Protein AF-A0A0Q9M7P9-F1 (afdb_monomer)

Sequence (89 aa):
MNKKKSIIYFILASFLFGGAIFLFQSIFWTLFFLIFIGFILTIKISDERRSFGKQMFSACLGLFIFDWLAVLVILLIKIFISQLYYSLI

Secondary structure (DSSP, 8-state):
--HHHHHHHHHHHHHHHHHHHHHH--HHHHHHHHHHHHHHHHHHH--TTS-HHHHHHHHHHHHHHHHHHHHHHHHHHHHHHHHHHHHH-

Radius of gyration: 16.3 Å; Cα contacts (8 Å, |Δi|>4): 51; chains: 1; bounding box: 35×27×52 Å

Structure (mmCIF, N/CA/C/O backbone):
data_AF-A0A0Q9M7P9-F1
#
_entry.id   AF-A0A0Q9M7P9-F1
#
loop_
_atom_site.group_PDB
_atom_site.id
_atom_site.type_symbol
_atom_site.label_atom_id
_atom_site.label_alt_id
_atom_site.label_comp_id
_atom_site.label_asym_id
_atom_site.label_entity_id
_atom_site.label_seq_id
_atom_site.pdbx_PDB_ins_code
_atom_site.Cartn_x
_atom_site.Cartn_y
_atom_site.Cartn_z
_atom_site.occupancy
_atom_site.B_iso_or_equiv
_atom_site.auth_seq_id
_atom_site.auth_comp_id
_atom_site.auth_asym_id
_atom_site.auth_atom_id
_atom_site.pdbx_PDB_model_num
ATOM 1 N N . MET A 1 1 ? -18.262 -5.464 12.627 1.00 59.38 1 MET A N 1
ATOM 2 C CA . MET A 1 1 ? -18.157 -5.828 11.189 1.00 59.38 1 MET A CA 1
ATOM 3 C C . MET A 1 1 ? -17.379 -7.138 11.042 1.00 59.38 1 MET A C 1
ATOM 5 O O . MET A 1 1 ? -16.469 -7.372 11.824 1.00 59.38 1 MET A O 1
ATOM 9 N N . ASN A 1 2 ? -17.719 -8.008 10.082 1.00 74.31 2 ASN A N 1
ATOM 10 C CA . ASN A 1 2 ? -16.986 -9.267 9.881 1.00 74.31 2 ASN A CA 1
ATOM 11 C C . ASN A 1 2 ? -15.543 -8.978 9.430 1.00 74.31 2 ASN A C 1
ATOM 13 O O . ASN A 1 2 ? -15.359 -8.255 8.449 1.00 74.31 2 ASN A O 1
ATOM 17 N N . LYS A 1 3 ? -14.534 -9.559 10.100 1.00 71.69 3 LYS A N 1
ATOM 18 C CA . LYS A 1 3 ? -13.097 -9.321 9.822 1.00 71.69 3 LYS A CA 1
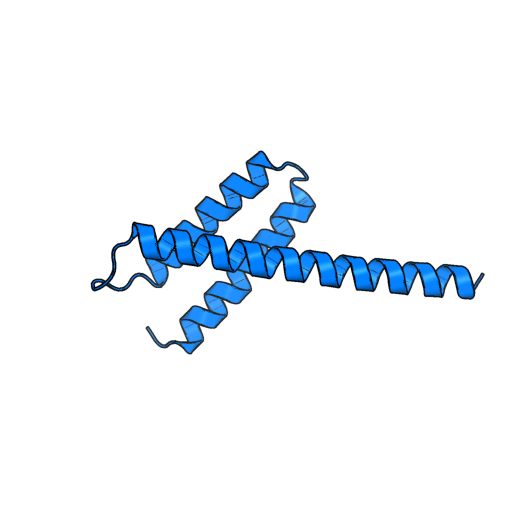ATOM 19 C C . LYS A 1 3 ? -12.750 -9.449 8.331 1.00 71.69 3 LYS A C 1
ATOM 21 O O . LYS A 1 3 ? -12.005 -8.634 7.801 1.00 71.69 3 LYS A O 1
ATOM 26 N N . LYS A 1 4 ? -13.384 -10.393 7.625 1.00 75.69 4 LYS A N 1
ATOM 27 C CA . LYS A 1 4 ? -13.243 -10.576 6.169 1.00 75.69 4 LYS A CA 1
ATOM 28 C C . LYS A 1 4 ? -13.601 -9.325 5.353 1.00 75.69 4 LYS A C 1
ATOM 30 O O . LYS A 1 4 ? -12.865 -8.970 4.444 1.00 75.69 4 LYS A O 1
ATOM 35 N N . LYS A 1 5 ? -14.689 -8.621 5.691 1.00 77.25 5 LYS A N 1
ATOM 36 C CA . LYS A 1 5 ? -15.096 -7.390 4.984 1.00 77.25 5 LYS A CA 1
ATOM 37 C C . LYS A 1 5 ? -14.085 -6.261 5.201 1.00 77.25 5 LYS A C 1
ATOM 39 O O . LYS A 1 5 ? -13.793 -5.528 4.267 1.00 77.25 5 LYS A O 1
ATOM 44 N N . SER A 1 6 ? -13.522 -6.162 6.406 1.00 72.75 6 SER A N 1
ATOM 45 C CA . SER A 1 6 ? -12.470 -5.188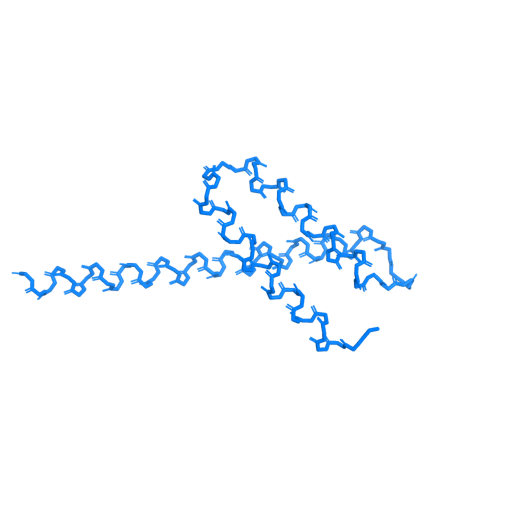 6.726 1.00 72.75 6 SER A CA 1
ATOM 46 C C . SER A 1 6 ? -11.225 -5.386 5.861 1.00 72.75 6 SER A C 1
ATOM 48 O O . SER A 1 6 ? -10.688 -4.416 5.341 1.00 72.75 6 SER A O 1
ATOM 50 N N . ILE A 1 7 ? -10.799 -6.640 5.681 1.00 77.25 7 ILE A N 1
ATOM 51 C CA . ILE A 1 7 ? -9.636 -6.988 4.853 1.00 77.25 7 ILE A CA 1
ATOM 52 C C . ILE A 1 7 ? -9.891 -6.629 3.385 1.00 77.25 7 ILE A C 1
ATOM 54 O O . ILE A 1 7 ? -9.028 -6.046 2.741 1.00 77.25 7 ILE A O 1
ATOM 58 N N . ILE A 1 8 ? -11.088 -6.909 2.864 1.00 81.00 8 ILE A N 1
ATOM 59 C CA . ILE A 1 8 ? -11.441 -6.574 1.475 1.00 81.00 8 ILE A CA 1
ATOM 60 C C . ILE A 1 8 ? -11.389 -5.059 1.240 1.00 81.00 8 ILE A C 1
ATOM 62 O O . ILE A 1 8 ? -10.824 -4.620 0.243 1.00 81.00 8 ILE A O 1
ATOM 66 N N . TYR A 1 9 ? -11.931 -4.253 2.161 1.00 79.94 9 TYR A N 1
ATOM 67 C CA . TYR A 1 9 ? -11.845 -2.793 2.042 1.00 79.94 9 TYR A CA 1
ATOM 68 C C . TYR A 1 9 ? -10.408 -2.293 2.102 1.00 79.94 9 TYR A C 1
ATOM 70 O O . TYR A 1 9 ? -10.065 -1.373 1.370 1.00 79.94 9 TYR A O 1
ATOM 78 N N . PHE A 1 10 ? -9.579 -2.916 2.936 1.00 78.62 10 PHE A N 1
ATOM 79 C CA . PHE A 1 10 ? -8.163 -2.598 3.042 1.00 78.62 10 PHE A CA 1
ATOM 80 C C . PHE A 1 10 ? -7.410 -2.874 1.731 1.00 78.62 10 PHE A C 1
ATOM 82 O O . PHE A 1 10 ? -6.704 -2.002 1.239 1.00 78.62 10 PHE A O 1
ATOM 89 N N . ILE A 1 11 ? -7.631 -4.040 1.114 1.00 80.00 11 ILE A N 1
ATOM 90 C CA . ILE A 1 11 ? -7.028 -4.395 -0.182 1.00 80.00 11 ILE A CA 1
ATOM 91 C C . ILE A 1 11 ? -7.480 -3.426 -1.284 1.00 80.00 11 ILE A C 1
ATOM 93 O O . ILE A 1 11 ? -6.655 -2.941 -2.055 1.00 80.00 11 ILE A O 1
ATOM 97 N N . LEU A 1 12 ? -8.780 -3.117 -1.348 1.00 82.50 12 LEU A N 1
ATOM 98 C CA . LEU A 1 12 ? -9.331 -2.185 -2.338 1.00 82.50 12 LEU A CA 1
ATOM 99 C C . LEU A 1 12 ? -8.732 -0.779 -2.185 1.00 82.50 12 LEU A C 1
ATOM 101 O O . LEU A 1 12 ? -8.403 -0.127 -3.171 1.00 82.50 12 LEU A O 1
ATOM 105 N N . ALA A 1 13 ? -8.585 -0.323 -0.943 1.00 79.44 13 ALA A N 1
ATOM 106 C CA . ALA A 1 13 ? -8.005 0.967 -0.609 1.00 79.44 13 ALA A CA 1
ATOM 107 C C . ALA A 1 13 ? -6.530 1.074 -1.010 1.00 79.44 13 ALA A C 1
ATOM 109 O O . ALA A 1 13 ? -6.163 2.075 -1.620 1.00 79.44 13 ALA A O 1
ATOM 110 N N . SER A 1 14 ? -5.718 0.045 -0.742 1.00 75.00 14 SER A N 1
ATOM 111 C CA . SER A 1 14 ? -4.335 -0.005 -1.236 1.00 75.00 14 SER A CA 1
ATOM 112 C C . SER A 1 14 ? -4.290 0.014 -2.760 1.00 75.00 14 SER A C 1
ATOM 114 O O . SER A 1 14 ? -3.573 0.811 -3.341 1.00 75.00 14 SER A O 1
ATOM 116 N N . PHE A 1 15 ? -5.124 -0.773 -3.446 1.00 78.25 15 PHE A N 1
ATOM 117 C CA . PHE A 1 15 ? -5.140 -0.760 -4.913 1.00 78.25 15 PHE A CA 1
ATOM 118 C C . PHE A 1 15 ? -5.453 0.631 -5.497 1.00 78.25 15 PHE A C 1
ATOM 120 O O . PHE A 1 15 ? -4.785 1.088 -6.426 1.00 78.25 15 PHE A O 1
ATOM 127 N N . LEU A 1 16 ? -6.445 1.328 -4.932 1.00 79.12 16 LEU A N 1
ATOM 128 C CA . LEU A 1 16 ? -6.787 2.698 -5.327 1.00 79.12 16 LEU A CA 1
ATOM 129 C C . LEU A 1 16 ? -5.655 3.685 -5.020 1.00 79.12 16 LEU A C 1
ATOM 131 O O . LEU A 1 16 ? -5.404 4.592 -5.814 1.00 79.12 16 LEU A O 1
ATOM 135 N N . PHE A 1 17 ? -4.966 3.505 -3.892 1.00 76.06 17 PHE A N 1
ATOM 136 C CA . PHE A 1 17 ? -3.835 4.338 -3.512 1.00 76.06 17 PHE A CA 1
ATOM 137 C C . PHE A 1 17 ? -2.640 4.153 -4.452 1.00 76.06 17 PHE A C 1
ATOM 139 O O . PHE A 1 17 ? -2.144 5.139 -4.995 1.00 76.06 17 PHE A O 1
ATOM 146 N N . GLY A 1 18 ? -2.234 2.914 -4.735 1.00 69.56 18 GLY A N 1
ATOM 147 C CA . GLY A 1 18 ? -1.181 2.605 -5.703 1.00 69.56 18 GLY A CA 1
ATOM 148 C C . GLY A 1 18 ? -1.479 3.150 -7.103 1.00 69.56 18 GLY A C 1
ATOM 149 O O . GLY A 1 18 ? -0.593 3.705 -7.756 1.00 69.56 18 GLY A O 1
ATOM 150 N N . GLY A 1 19 ? -2.741 3.092 -7.543 1.00 70.38 19 GLY A N 1
ATOM 151 C CA . GLY A 1 19 ? -3.182 3.744 -8.781 1.00 70.38 19 GLY A CA 1
ATOM 152 C C . GLY A 1 19 ? -3.025 5.270 -8.746 1.00 70.38 19 GLY A C 1
ATOM 153 O O . GLY A 1 19 ? -2.565 5.871 -9.717 1.00 70.38 19 GLY A O 1
ATOM 154 N N . ALA A 1 20 ? -3.339 5.905 -7.615 1.00 71.31 20 ALA A N 1
ATOM 155 C CA . ALA A 1 20 ? -3.148 7.342 -7.432 1.00 71.31 20 ALA A CA 1
ATOM 156 C C . ALA A 1 20 ? -1.658 7.738 -7.433 1.00 71.31 20 ALA A C 1
ATOM 158 O O . ALA A 1 20 ? -1.307 8.738 -8.058 1.00 71.31 20 ALA A O 1
ATOM 159 N N . ILE A 1 21 ? -0.771 6.939 -6.822 1.00 72.62 21 ILE A N 1
ATOM 160 C CA . ILE A 1 21 ? 0.689 7.159 -6.879 1.00 72.62 21 ILE A CA 1
ATOM 161 C C . ILE A 1 21 ? 1.162 7.236 -8.332 1.00 72.62 21 ILE A C 1
ATOM 163 O O . ILE A 1 21 ? 1.927 8.133 -8.692 1.00 72.62 21 ILE A O 1
ATOM 167 N N . PHE A 1 22 ? 0.696 6.304 -9.165 1.00 69.25 22 PHE A N 1
ATOM 168 C CA . PHE A 1 22 ? 1.077 6.239 -10.571 1.00 69.25 22 PHE A CA 1
ATOM 169 C C . PHE A 1 22 ? 0.600 7.464 -11.366 1.00 69.25 22 PHE A C 1
ATOM 171 O O . PHE A 1 22 ? 1.348 7.984 -12.193 1.00 69.25 22 PHE A O 1
ATOM 178 N N . LEU A 1 23 ? -0.621 7.941 -11.102 1.00 70.38 23 LEU A N 1
ATOM 179 C CA . LEU A 1 23 ? -1.234 9.051 -11.839 1.00 70.38 23 LEU A CA 1
ATOM 180 C C . LEU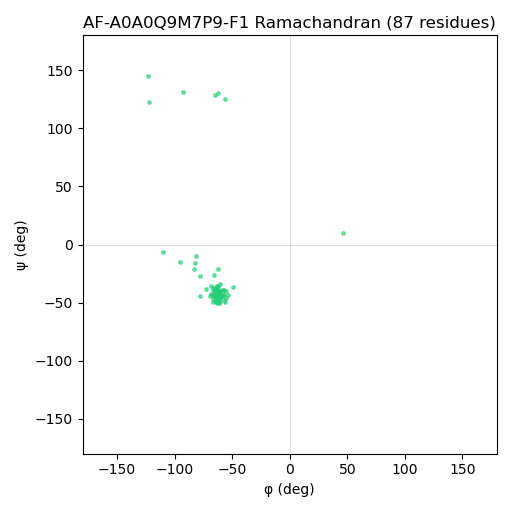 A 1 23 ? -0.710 10.428 -11.426 1.00 70.38 23 LEU A C 1
ATOM 182 O O . LEU A 1 23 ? -0.458 11.266 -12.287 1.00 70.38 23 LEU A O 1
ATOM 186 N N . PHE A 1 24 ? -0.572 10.690 -10.125 1.00 71.19 24 PHE A N 1
ATOM 187 C CA . PHE A 1 24 ? -0.283 12.043 -9.646 1.00 71.19 24 PHE A CA 1
ATOM 188 C C . PHE A 1 24 ? 1.206 12.406 -9.700 1.00 71.19 24 PHE A C 1
ATOM 190 O O . PHE A 1 24 ? 1.512 13.596 -9.673 1.00 71.19 24 PHE A O 1
ATOM 197 N N . GLN A 1 25 ? 2.122 11.423 -9.742 1.00 70.62 25 GLN A N 1
ATOM 198 C CA . GLN A 1 25 ? 3.596 11.582 -9.727 1.00 70.62 25 GLN A CA 1
ATOM 199 C C . GLN A 1 25 ? 4.158 12.560 -8.668 1.00 70.62 25 GLN A C 1
ATOM 201 O O . GLN A 1 25 ? 5.343 12.888 -8.670 1.00 70.62 25 GLN A O 1
ATOM 206 N N . SER A 1 26 ? 3.331 13.020 -7.730 1.00 78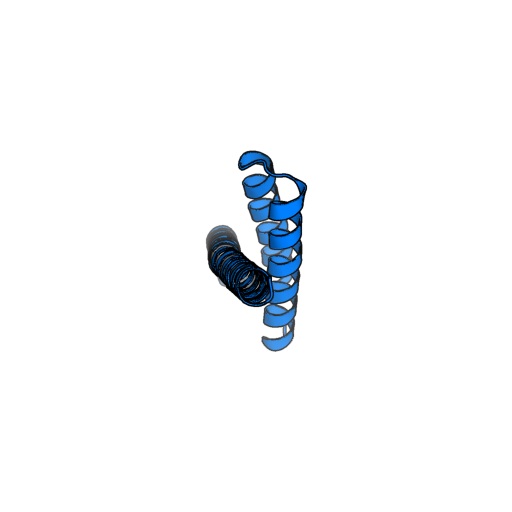.69 26 SER A N 1
ATOM 207 C CA . SER A 1 26 ? 3.638 14.079 -6.781 1.00 78.69 26 SER A CA 1
ATOM 208 C C . SER A 1 26 ? 3.465 13.556 -5.369 1.00 78.69 26 SER A C 1
ATOM 210 O O . SER A 1 26 ? 2.388 13.113 -4.970 1.00 78.69 26 SER A O 1
ATOM 212 N N . ILE A 1 27 ? 4.542 13.650 -4.591 1.00 74.31 27 ILE A N 1
ATOM 213 C CA . ILE A 1 27 ? 4.615 13.119 -3.228 1.00 74.31 27 ILE A CA 1
ATOM 214 C C . ILE A 1 27 ? 3.578 13.759 -2.296 1.00 74.31 27 ILE A C 1
ATOM 216 O O . ILE A 1 27 ? 3.030 13.076 -1.434 1.00 74.31 27 ILE A O 1
ATOM 220 N N . PHE A 1 28 ? 3.255 15.040 -2.498 1.00 76.00 28 PHE A N 1
ATOM 221 C CA . PHE A 1 28 ? 2.255 15.742 -1.691 1.00 76.00 28 PHE A CA 1
ATOM 222 C C . PHE A 1 28 ? 0.838 15.229 -1.954 1.00 76.00 28 PHE A C 1
ATOM 224 O O . PHE A 1 28 ? 0.097 14.965 -1.007 1.00 76.00 28 PHE A O 1
ATOM 231 N N . TRP A 1 29 ? 0.478 15.024 -3.224 1.00 75.31 29 TRP A N 1
ATOM 232 C CA . TRP A 1 29 ? -0.821 14.461 -3.603 1.00 75.31 29 TRP A CA 1
ATOM 233 C C . TRP A 1 29 ? -0.974 13.023 -3.120 1.00 75.31 29 TRP A C 1
ATOM 235 O O . TRP A 1 29 ? -2.022 12.659 -2.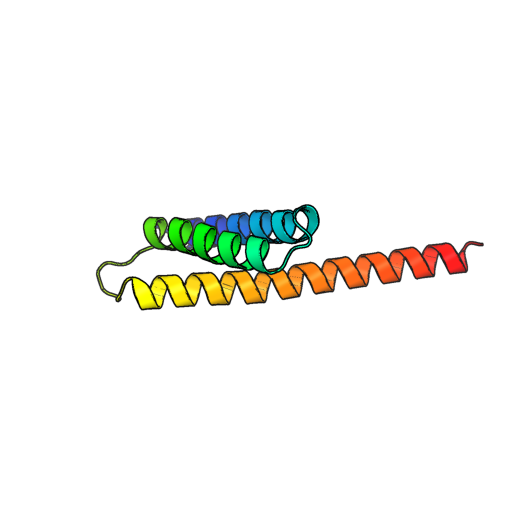589 1.00 75.31 29 TRP A O 1
ATOM 245 N N . THR A 1 30 ? 0.099 12.241 -3.210 1.00 78.00 30 THR A N 1
ATOM 246 C CA . THR A 1 30 ? 0.175 10.893 -2.651 1.00 78.00 30 THR A CA 1
ATOM 247 C C . THR A 1 30 ? -0.029 10.900 -1.134 1.00 78.00 30 THR A C 1
ATOM 249 O O . THR A 1 30 ? -0.871 10.174 -0.625 1.00 78.00 30 THR A O 1
ATOM 252 N N . LEU A 1 31 ? 0.660 11.750 -0.370 1.00 79.25 31 LEU A N 1
ATOM 253 C CA . LEU A 1 31 ? 0.451 11.817 1.084 1.00 79.25 31 LEU A CA 1
ATOM 254 C C . LEU A 1 31 ? -0.981 12.229 1.450 1.00 79.25 31 LEU A C 1
ATOM 256 O O . LEU A 1 31 ? -1.578 11.650 2.358 1.00 79.25 31 LEU A O 1
ATOM 260 N N . PHE A 1 32 ? -1.556 13.185 0.719 1.00 81.88 32 PHE A N 1
ATOM 261 C CA . PHE A 1 32 ? -2.939 13.603 0.924 1.00 81.88 32 PHE A CA 1
ATOM 262 C C . PHE A 1 32 ? -3.927 12.458 0.659 1.00 81.88 32 PHE A C 1
ATOM 264 O O . PHE A 1 32 ? -4.800 12.192 1.486 1.00 81.88 32 PHE A O 1
ATOM 271 N N . PHE A 1 33 ? -3.751 11.724 -0.444 1.00 83.44 33 PHE A N 1
ATOM 272 C CA . PHE A 1 33 ? -4.572 10.556 -0.768 1.00 83.44 33 PHE A CA 1
ATOM 273 C C . PHE A 1 33 ? -4.441 9.439 0.272 1.00 83.44 33 PHE A C 1
ATOM 275 O O . PHE A 1 33 ? -5.435 8.783 0.581 1.00 83.44 33 PHE A O 1
ATOM 282 N N . LEU A 1 34 ? -3.252 9.247 0.853 1.00 83.75 34 LEU A N 1
ATOM 283 C CA . LEU A 1 34 ? -3.011 8.227 1.876 1.00 83.75 34 LEU A CA 1
ATOM 284 C C . LEU A 1 34 ? -3.839 8.531 3.120 1.00 83.75 34 LEU A C 1
ATOM 286 O O . LEU A 1 34 ? -4.533 7.664 3.648 1.00 83.75 34 LEU A O 1
ATOM 290 N N . ILE A 1 35 ? -3.775 9.788 3.563 1.00 83.69 35 ILE A N 1
ATOM 291 C CA . ILE A 1 35 ? -4.516 10.281 4.722 1.00 83.69 35 ILE A CA 1
ATOM 292 C C . ILE A 1 35 ? -6.019 10.194 4.449 1.00 83.69 35 ILE A C 1
ATOM 294 O O . ILE A 1 35 ? -6.766 9.733 5.310 1.00 83.69 35 ILE A O 1
ATOM 298 N N . PHE A 1 36 ? -6.461 10.576 3.250 1.00 84.00 36 PHE A N 1
ATOM 299 C CA . PHE A 1 36 ? -7.866 10.536 2.853 1.00 84.00 36 PHE A CA 1
ATOM 300 C C . PHE A 1 36 ? -8.432 9.109 2.831 1.00 84.00 36 PHE A C 1
ATOM 302 O O . PHE A 1 36 ? -9.462 8.832 3.449 1.00 84.00 36 PHE A O 1
ATOM 309 N N . ILE A 1 37 ? -7.740 8.173 2.176 1.00 83.69 37 ILE A N 1
ATOM 310 C CA . ILE A 1 37 ? -8.157 6.768 2.118 1.00 83.69 37 ILE A CA 1
ATOM 311 C C . ILE A 1 37 ? -8.081 6.131 3.509 1.00 83.69 37 ILE A C 1
ATOM 313 O O . ILE A 1 37 ? -9.028 5.459 3.922 1.00 83.69 37 ILE A O 1
ATOM 317 N N . GLY A 1 38 ? -7.007 6.380 4.262 1.00 81.25 38 GLY A N 1
ATOM 318 C CA . GLY A 1 38 ? -6.862 5.913 5.639 1.00 81.25 38 GLY A CA 1
ATOM 319 C C . GLY A 1 38 ? -7.988 6.412 6.546 1.00 81.25 38 GLY A C 1
ATOM 320 O O . GLY A 1 38 ? -8.522 5.643 7.347 1.00 81.25 38 GLY A O 1
ATOM 321 N N . PHE A 1 39 ? -8.427 7.659 6.372 1.00 82.31 39 PHE A N 1
ATOM 322 C CA . PHE A 1 39 ? -9.566 8.232 7.086 1.00 82.31 39 PHE A CA 1
ATOM 323 C C . PHE A 1 39 ? -10.885 7.520 6.750 1.00 82.31 39 PHE A C 1
ATOM 325 O O . PHE A 1 39 ? -11.579 7.072 7.665 1.00 82.31 39 PHE A O 1
ATOM 332 N N . ILE A 1 40 ? -11.202 7.326 5.462 1.00 83.44 40 ILE A N 1
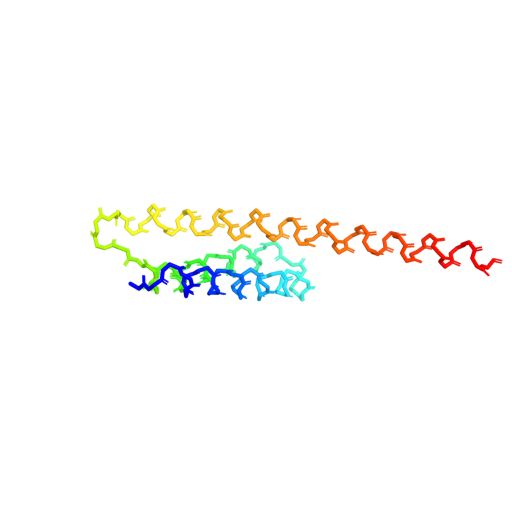ATOM 333 C CA . ILE A 1 40 ? -12.405 6.586 5.025 1.00 83.44 40 ILE A CA 1
ATOM 334 C C . ILE A 1 40 ? -12.405 5.164 5.593 1.00 83.44 40 ILE A C 1
ATOM 336 O O . ILE A 1 40 ? -13.428 4.674 6.081 1.00 83.44 40 ILE A O 1
ATOM 340 N N . LEU A 1 41 ? -11.251 4.499 5.549 1.00 83.25 41 LEU A N 1
ATOM 341 C CA . LEU A 1 41 ? -11.105 3.140 6.051 1.00 83.25 41 LEU A CA 1
ATOM 342 C C . LEU A 1 41 ? -11.339 3.075 7.558 1.00 83.25 41 LEU A C 1
ATOM 344 O O . LEU A 1 41 ? -12.036 2.186 8.046 1.00 83.25 41 LEU A O 1
ATOM 348 N N . THR A 1 42 ? -10.793 4.050 8.279 1.00 83.25 42 THR A N 1
ATOM 349 C CA . THR A 1 42 ? -10.920 4.142 9.732 1.00 83.25 42 THR A CA 1
ATOM 350 C C . THR A 1 42 ? -12.354 4.404 10.137 1.00 83.25 42 THR A C 1
ATOM 352 O O . THR A 1 42 ? -12.835 3.692 11.000 1.00 83.25 42 THR A O 1
ATOM 355 N N . ILE A 1 43 ? -13.080 5.313 9.479 1.00 82.25 43 ILE A N 1
ATOM 356 C CA . ILE A 1 43 ? -14.519 5.515 9.740 1.00 82.25 43 ILE A CA 1
ATOM 357 C C . ILE A 1 43 ? -15.294 4.205 9.584 1.00 82.25 43 ILE A C 1
ATOM 359 O O . ILE A 1 43 ? -16.196 3.900 10.358 1.00 82.25 43 ILE A O 1
ATOM 363 N N . LYS A 1 44 ? -14.945 3.408 8.575 1.00 79.50 44 LYS A N 1
ATOM 364 C CA . LYS A 1 44 ? -15.678 2.182 8.255 1.00 79.50 44 LYS A CA 1
ATOM 365 C C . LYS A 1 44 ? -15.352 1.010 9.181 1.00 79.50 44 LYS A C 1
ATOM 367 O O . LYS A 1 44 ? -16.162 0.093 9.315 1.00 79.50 44 LYS A O 1
ATOM 372 N N . ILE A 1 45 ? -14.153 0.998 9.760 1.00 77.38 45 ILE A N 1
ATOM 373 C CA . ILE A 1 45 ? -13.621 -0.108 10.572 1.00 77.38 45 ILE A CA 1
ATOM 374 C C . ILE A 1 45 ? -13.521 0.275 12.054 1.00 77.38 45 ILE A C 1
ATOM 376 O O . ILE A 1 45 ? -13.243 -0.598 12.875 1.00 77.38 45 ILE A O 1
ATOM 380 N N . SER A 1 46 ? -13.780 1.539 12.408 1.00 78.50 46 SER A N 1
ATOM 381 C CA . SER A 1 46 ? -13.508 2.064 13.741 1.00 78.50 46 SER A CA 1
ATOM 382 C C . SER A 1 46 ? -14.212 1.254 14.817 1.00 78.50 46 SER A C 1
ATOM 384 O O . SER A 1 46 ? -15.431 1.089 14.792 1.00 78.50 46 SER A O 1
ATOM 386 N N . ASP A 1 47 ? -13.427 0.783 15.775 1.00 77.88 47 ASP A N 1
ATOM 387 C CA . ASP A 1 47 ? -13.909 0.150 16.997 1.00 77.88 47 ASP A CA 1
ATOM 388 C C . ASP A 1 47 ? -14.038 1.208 18.101 1.00 77.88 47 ASP A C 1
ATOM 390 O O . ASP A 1 47 ? -13.094 1.963 18.342 1.00 77.88 47 ASP A O 1
ATOM 394 N N . GLU A 1 48 ? -15.173 1.252 18.797 1.00 78.00 48 GLU A N 1
ATOM 395 C CA . GLU A 1 48 ? -15.432 2.199 19.891 1.00 78.00 48 GLU A CA 1
ATOM 396 C C . GLU A 1 48 ? -14.464 2.018 21.074 1.00 78.00 48 GLU A C 1
ATOM 398 O O . GLU A 1 48 ? -14.234 2.944 21.849 1.00 78.00 48 GLU A O 1
ATOM 403 N N . ARG A 1 49 ? -13.834 0.841 21.204 1.00 78.31 49 ARG A N 1
ATOM 404 C CA . ARG A 1 49 ? -12.903 0.535 22.307 1.00 78.31 49 ARG A CA 1
ATOM 405 C C . ARG A 1 49 ? -11.486 1.077 22.117 1.00 78.31 49 ARG A C 1
ATOM 407 O O . ARG A 1 49 ? -10.672 0.978 23.035 1.00 78.31 49 ARG A O 1
ATOM 414 N N . ARG A 1 50 ? -11.135 1.588 20.935 1.00 77.69 50 ARG A N 1
ATOM 415 C CA . ARG A 1 50 ? -9.776 2.063 20.615 1.00 77.69 50 ARG A CA 1
ATOM 416 C C . ARG A 1 50 ? -9.813 3.516 20.167 1.00 77.69 50 ARG A C 1
ATOM 418 O O . ARG A 1 50 ? -10.716 3.925 19.450 1.00 77.69 50 ARG A O 1
ATOM 425 N N . SER A 1 51 ? -8.786 4.296 20.508 1.00 84.50 51 SER A N 1
ATOM 426 C CA . SER A 1 51 ? -8.739 5.694 20.072 1.00 84.50 51 SER A CA 1
ATOM 427 C C . SER A 1 51 ? -8.686 5.797 18.544 1.00 84.50 51 SER A C 1
ATOM 429 O O . SER A 1 51 ? -7.868 5.146 17.889 1.00 84.50 51 SER A O 1
ATOM 431 N N . PHE A 1 52 ? -9.564 6.630 17.979 1.00 82.69 52 PHE A N 1
ATOM 432 C CA . PHE A 1 52 ? -9.717 6.808 16.533 1.00 82.69 52 PHE A CA 1
ATOM 433 C C . PHE A 1 52 ? -8.385 7.152 15.851 1.00 82.69 52 PHE A C 1
ATOM 435 O O . PHE A 1 52 ? -8.017 6.534 14.857 1.00 82.69 52 PHE A O 1
ATOM 442 N N . GLY A 1 53 ? -7.599 8.053 16.450 1.00 81.69 53 GLY A N 1
ATOM 443 C CA . GLY A 1 53 ? -6.292 8.445 15.916 1.00 81.69 53 GLY A CA 1
ATOM 444 C C . GLY A 1 53 ? -5.297 7.285 15.796 1.00 81.69 53 GLY A C 1
ATOM 445 O O . GLY A 1 53 ? -4.597 7.185 14.793 1.00 81.69 53 GLY A O 1
ATOM 446 N N . LYS A 1 54 ? -5.268 6.353 16.762 1.00 84.25 54 LYS A N 1
ATOM 447 C CA . LYS A 1 54 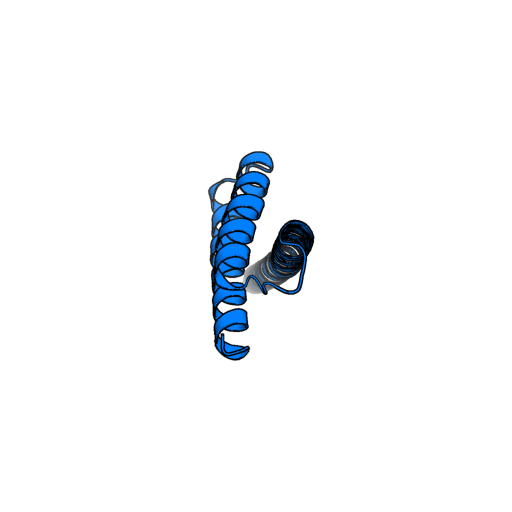? -4.396 5.166 16.677 1.00 84.25 54 LYS A CA 1
ATOM 448 C C . LYS A 1 54 ? -4.855 4.210 15.576 1.00 84.25 54 LYS A C 1
ATOM 450 O O . LYS A 1 54 ? -4.020 3.602 14.913 1.00 84.25 54 LYS A O 1
ATOM 455 N N . GLN A 1 55 ? -6.166 4.089 15.370 1.00 84.56 55 GLN A N 1
ATOM 456 C CA . GLN A 1 55 ? -6.728 3.262 14.300 1.00 84.56 55 GLN A CA 1
ATOM 457 C C . GLN A 1 55 ? -6.418 3.855 12.922 1.00 84.56 55 GLN A C 1
ATOM 459 O O . GLN A 1 55 ? -5.962 3.130 12.043 1.00 84.56 55 GLN A O 1
ATOM 464 N N . MET A 1 56 ? -6.553 5.174 12.778 1.00 84.88 56 MET A N 1
ATOM 465 C CA . MET A 1 56 ? -6.205 5.895 11.555 1.00 84.88 56 MET A CA 1
ATOM 466 C C . MET A 1 56 ? -4.727 5.795 11.223 1.00 84.88 56 MET A C 1
ATOM 468 O O . MET A 1 56 ? -4.372 5.450 10.100 1.00 84.88 56 MET A O 1
ATOM 472 N N . PHE A 1 57 ? -3.862 6.011 12.210 1.00 84.81 57 PHE A N 1
ATOM 473 C CA . PHE A 1 57 ? -2.427 5.870 12.010 1.00 84.81 57 PHE A CA 1
ATOM 474 C C . PHE A 1 57 ? -2.050 4.440 11.602 1.00 84.81 57 PHE A C 1
ATOM 476 O O . PHE A 1 57 ? -1.280 4.253 10.665 1.00 84.81 57 PHE A O 1
ATOM 483 N N . SER A 1 58 ? -2.650 3.428 12.240 1.00 84.38 58 SER A N 1
ATOM 484 C CA . SER A 1 58 ? -2.443 2.023 11.872 1.00 84.38 58 SER A CA 1
ATOM 485 C C . SER A 1 58 ? -2.938 1.704 10.458 1.00 84.38 58 SER A C 1
ATOM 487 O O . SER A 1 58 ? -2.283 0.934 9.758 1.00 84.38 58 SER A O 1
ATOM 489 N N . ALA A 1 59 ? -4.075 2.266 10.036 1.00 83.50 59 ALA A N 1
ATOM 490 C CA . ALA A 1 59 ? -4.605 2.080 8.690 1.00 83.50 59 ALA A CA 1
ATOM 491 C C . ALA A 1 59 ? -3.687 2.727 7.644 1.00 83.50 59 ALA A C 1
ATOM 493 O O . ALA A 1 59 ? -3.311 2.061 6.684 1.00 83.50 59 ALA A O 1
ATOM 494 N N . CYS A 1 60 ? -3.256 3.972 7.867 1.00 85.81 60 CYS A N 1
ATOM 495 C CA . CYS A 1 60 ? -2.314 4.667 6.987 1.00 85.81 60 CYS A CA 1
ATOM 496 C C . CYS A 1 60 ? -0.972 3.932 6.877 1.00 85.81 60 CYS A C 1
ATOM 498 O O . CYS A 1 60 ? -0.471 3.762 5.770 1.00 85.81 60 CYS A O 1
ATOM 500 N N . LEU A 1 61 ? -0.405 3.466 7.997 1.00 84.94 61 LEU A N 1
ATOM 501 C CA . LEU A 1 61 ? 0.841 2.687 7.999 1.00 84.94 61 LEU A CA 1
ATOM 502 C C . LEU A 1 61 ? 0.702 1.399 7.196 1.00 84.94 61 LEU A C 1
ATOM 504 O O . LEU A 1 61 ? 1.578 1.059 6.405 1.00 84.94 61 LEU A O 1
ATOM 508 N N . GLY A 1 62 ? -0.403 0.687 7.406 1.00 83.50 62 GLY A N 1
ATOM 509 C CA . GLY A 1 62 ? -0.671 -0.535 6.676 1.00 83.50 62 GLY A CA 1
ATOM 510 C C . GLY A 1 62 ? -0.777 -0.272 5.172 1.00 83.50 62 GLY A C 1
ATOM 511 O O . GLY A 1 62 ? -0.113 -0.958 4.403 1.00 83.50 62 GLY A O 1
ATOM 512 N N . LEU A 1 63 ? -1.583 0.716 4.764 1.00 82.75 63 LEU A N 1
ATOM 513 C CA . LEU A 1 63 ? -1.743 1.084 3.354 1.00 82.75 63 LEU A CA 1
ATOM 514 C C . LEU A 1 63 ? -0.385 1.443 2.743 1.00 82.75 63 LEU A C 1
ATOM 516 O O . LEU A 1 63 ? -0.000 0.866 1.736 1.00 82.75 63 LEU A O 1
ATOM 520 N N . PHE A 1 64 ? 0.399 2.282 3.424 1.00 81.56 64 PHE A N 1
ATOM 521 C CA . PHE A 1 64 ? 1.731 2.677 2.974 1.00 81.56 64 PHE A CA 1
ATOM 522 C C . PHE A 1 64 ? 2.654 1.474 2.726 1.00 81.56 64 PHE A C 1
ATOM 524 O O . PHE A 1 64 ? 3.253 1.374 1.660 1.00 81.56 64 PHE A O 1
ATOM 531 N N . ILE A 1 65 ? 2.751 0.529 3.668 1.00 83.38 65 ILE A N 1
ATOM 532 C CA . ILE A 1 65 ? 3.609 -0.660 3.510 1.00 83.38 65 ILE A CA 1
ATOM 533 C C . ILE A 1 65 ? 3.125 -1.548 2.356 1.00 83.38 65 ILE A C 1
ATOM 535 O O . ILE A 1 65 ? 3.937 -2.003 1.548 1.00 83.38 65 ILE A O 1
ATOM 539 N N . PHE A 1 66 ? 1.816 -1.798 2.271 1.00 80.31 66 PHE A N 1
ATOM 540 C CA . PHE A 1 66 ? 1.240 -2.614 1.200 1.00 80.31 66 PHE A CA 1
ATOM 541 C C . PHE A 1 66 ? 1.445 -1.985 -0.178 1.00 80.31 66 PHE A C 1
ATOM 543 O O . PHE A 1 66 ? 1.711 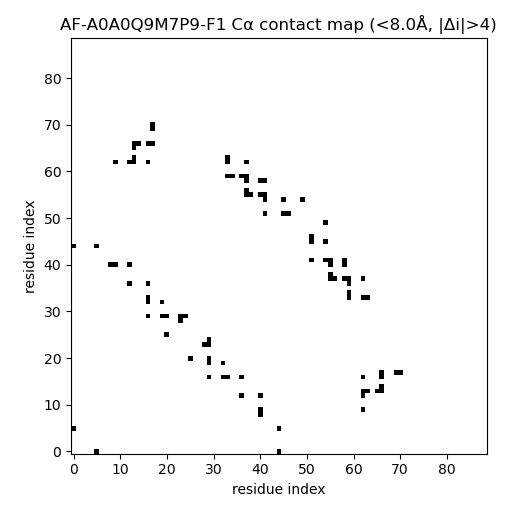-2.702 -1.142 1.00 80.31 66 PHE A O 1
ATOM 550 N N . ASP A 1 67 ? 1.391 -0.662 -0.271 1.00 75.38 67 ASP A N 1
ATOM 551 C CA . ASP A 1 67 ? 1.623 0.043 -1.524 1.00 75.38 67 ASP A CA 1
ATOM 552 C C . ASP A 1 67 ? 3.083 0.038 -1.956 1.00 75.38 67 ASP A C 1
ATOM 554 O O . ASP A 1 67 ? 3.371 -0.186 -3.130 1.00 75.38 67 ASP A O 1
ATOM 558 N N . TRP A 1 68 ? 4.028 0.170 -1.026 1.00 77.44 68 TRP A N 1
ATOM 559 C CA . TRP A 1 68 ? 5.445 -0.017 -1.352 1.00 77.44 68 TRP A CA 1
ATOM 560 C C . TRP A 1 68 ? 5.751 -1.443 -1.823 1.00 77.44 68 TRP A C 1
ATOM 562 O O . TRP A 1 68 ? 6.531 -1.624 -2.761 1.00 77.44 68 TRP A O 1
ATOM 572 N N . LEU A 1 69 ? 5.097 -2.454 -1.239 1.00 80.94 69 LEU A N 1
ATOM 573 C CA . LEU A 1 69 ? 5.161 -3.830 -1.741 1.00 80.94 69 LEU A CA 1
ATOM 574 C C . LEU A 1 69 ? 4.591 -3.944 -3.160 1.00 80.94 69 LEU A C 1
ATOM 576 O O . LEU A 1 69 ? 5.217 -4.569 -4.015 1.00 80.94 69 LEU A O 1
ATOM 580 N N . ALA A 1 70 ? 3.443 -3.321 -3.436 1.00 78.12 70 ALA A N 1
ATOM 581 C CA . ALA A 1 70 ? 2.838 -3.323 -4.767 1.00 78.12 70 ALA A CA 1
ATOM 582 C C . ALA A 1 70 ? 3.751 -2.659 -5.813 1.00 78.12 70 ALA A C 1
ATOM 584 O O . ALA A 1 70 ? 3.969 -3.222 -6.886 1.00 78.12 70 ALA A O 1
ATOM 585 N N . VAL A 1 71 ? 4.351 -1.510 -5.485 1.00 77.75 71 VAL A N 1
ATOM 586 C CA . VAL A 1 71 ? 5.329 -0.823 -6.345 1.00 77.75 71 VAL A CA 1
ATOM 587 C C . VAL A 1 71 ? 6.540 -1.715 -6.625 1.00 77.75 71 VAL A C 1
ATOM 589 O O . VAL A 1 71 ? 6.970 -1.815 -7.774 1.00 77.75 71 VAL A O 1
ATOM 592 N N . LEU A 1 72 ? 7.065 -2.406 -5.609 1.00 82.44 72 LEU A N 1
ATOM 593 C CA . LEU A 1 72 ? 8.200 -3.317 -5.764 1.00 82.44 72 LEU A CA 1
ATOM 594 C C . LEU A 1 72 ? 7.867 -4.480 -6.712 1.00 82.44 72 LEU A C 1
ATOM 596 O O . LEU A 1 72 ? 8.659 -4.788 -7.602 1.00 82.44 72 LEU A O 1
ATOM 600 N N . VAL A 1 73 ? 6.678 -5.077 -6.584 1.00 83.06 73 VAL A N 1
ATOM 601 C CA . VAL A 1 73 ? 6.203 -6.135 -7.495 1.00 83.06 73 VAL A CA 1
ATOM 602 C C . VAL A 1 73 ? 6.078 -5.617 -8.930 1.00 83.06 73 VAL A C 1
ATOM 604 O O . VAL A 1 73 ? 6.556 -6.269 -9.858 1.00 83.06 73 VAL A O 1
ATOM 607 N N . ILE A 1 74 ? 5.493 -4.432 -9.128 1.00 81.44 74 ILE A N 1
ATOM 608 C CA . ILE A 1 74 ? 5.356 -3.814 -10.458 1.00 81.44 74 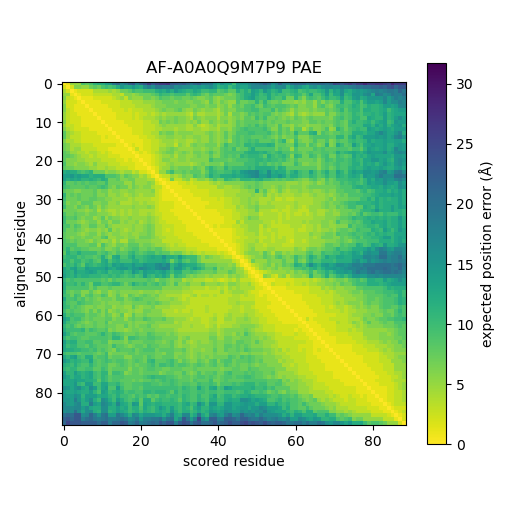ILE A CA 1
ATOM 609 C C . ILE A 1 74 ? 6.733 -3.549 -11.083 1.00 81.44 74 ILE A C 1
ATOM 611 O O . ILE A 1 74 ? 6.934 -3.822 -12.268 1.00 81.44 74 ILE A O 1
ATOM 615 N N . LEU A 1 75 ? 7.699 -3.056 -10.301 1.00 81.81 75 LEU A N 1
ATOM 616 C CA . LEU A 1 75 ? 9.069 -2.830 -10.766 1.00 81.81 75 LEU A CA 1
ATOM 617 C C . LEU A 1 75 ? 9.760 -4.135 -11.167 1.00 81.81 75 LEU A C 1
ATOM 619 O O . LEU A 1 75 ? 10.374 -4.177 -12.231 1.00 81.81 75 LEU A O 1
ATOM 623 N N . LEU A 1 76 ? 9.626 -5.201 -10.372 1.00 88.06 76 LEU A N 1
ATOM 624 C CA . LEU A 1 76 ? 10.185 -6.514 -10.709 1.00 88.06 76 LEU A CA 1
ATOM 625 C C . LEU A 1 76 ? 9.606 -7.056 -12.018 1.00 88.06 76 LEU A C 1
ATOM 627 O O . LEU A 1 76 ? 10.364 -7.499 -12.879 1.00 88.06 76 LEU A O 1
ATOM 631 N N . ILE A 1 77 ? 8.287 -6.962 -12.204 1.00 87.06 77 ILE A N 1
ATOM 632 C CA . ILE A 1 77 ? 7.625 -7.368 -13.452 1.00 87.06 77 ILE A CA 1
ATOM 633 C C . ILE A 1 77 ? 8.156 -6.543 -14.628 1.00 87.06 77 ILE A C 1
ATOM 635 O O . ILE A 1 77 ? 8.498 -7.098 -15.670 1.00 87.06 77 ILE A O 1
ATOM 639 N N . LYS A 1 78 ? 8.279 -5.222 -14.464 1.00 82.00 78 LYS A N 1
ATOM 640 C CA . LYS A 1 78 ? 8.795 -4.334 -15.512 1.00 82.00 78 LYS A CA 1
ATOM 641 C C . LYS A 1 78 ? 10.237 -4.676 -15.897 1.00 82.00 78 LYS A C 1
ATOM 643 O O . LYS A 1 78 ? 10.546 -4.723 -17.085 1.00 82.00 78 LYS A O 1
ATOM 648 N N . ILE A 1 79 ? 11.103 -4.933 -14.915 1.00 90.12 79 ILE A N 1
ATOM 649 C CA . ILE A 1 79 ? 12.497 -5.346 -15.144 1.00 90.12 79 ILE A CA 1
ATOM 650 C C . ILE A 1 79 ? 12.534 -6.686 -15.878 1.00 90.12 79 ILE A C 1
ATOM 652 O O . ILE A 1 79 ? 13.244 -6.811 -16.871 1.00 90.12 79 ILE A O 1
ATOM 656 N N . PHE A 1 80 ? 11.735 -7.657 -15.437 1.00 90.31 80 PHE A N 1
ATOM 657 C CA . PHE A 1 80 ? 11.665 -8.980 -16.052 1.00 90.31 80 PHE A CA 1
ATOM 658 C C . PHE A 1 80 ? 11.223 -8.915 -17.522 1.00 90.31 80 PHE A C 1
ATOM 660 O O . PHE A 1 80 ? 11.866 -9.503 -18.388 1.00 90.31 80 PHE A O 1
ATOM 667 N N . ILE A 1 81 ? 10.178 -8.137 -17.827 1.00 90.81 81 ILE A N 1
ATOM 668 C CA . ILE A 1 81 ? 9.712 -7.916 -19.206 1.00 90.81 81 ILE A CA 1
ATOM 669 C C . ILE A 1 81 ? 10.798 -7.231 -20.042 1.00 90.81 81 ILE A C 1
ATOM 671 O O . ILE A 1 81 ? 11.051 -7.640 -21.173 1.00 90.81 81 ILE A O 1
ATOM 675 N N . SER A 1 82 ? 11.464 -6.215 -19.487 1.00 89.31 82 SER A N 1
ATOM 676 C CA . SER A 1 82 ? 12.558 -5.513 -20.165 1.00 89.31 82 SER A CA 1
ATOM 677 C C . SER A 1 82 ? 13.722 -6.453 -20.488 1.00 89.31 82 SER A C 1
ATOM 679 O O . SER A 1 82 ? 14.273 -6.381 -21.582 1.00 89.31 82 SER A O 1
ATOM 681 N N . GLN A 1 83 ? 14.089 -7.349 -19.569 1.00 88.38 83 GLN A N 1
ATOM 682 C CA . GLN A 1 83 ? 15.140 -8.345 -19.794 1.00 88.38 83 GLN A CA 1
ATOM 683 C C . GLN A 1 83 ? 14.748 -9.377 -20.851 1.00 88.38 83 GLN A C 1
ATOM 685 O O . GLN A 1 83 ? 15.560 -9.687 -21.718 1.00 88.38 83 GLN A O 1
ATOM 690 N N . LEU A 1 84 ? 13.507 -9.872 -20.822 1.00 87.56 84 LEU A N 1
ATOM 691 C CA . LEU A 1 84 ? 12.999 -10.770 -21.861 1.00 87.56 84 LEU A CA 1
ATOM 692 C C . LEU A 1 84 ? 13.027 -10.109 -23.239 1.00 87.56 84 LEU A C 1
ATOM 694 O O . LEU A 1 84 ? 13.466 -10.736 -24.195 1.00 87.56 84 LEU A O 1
ATOM 698 N N . TYR A 1 85 ? 12.608 -8.846 -23.331 1.00 91.06 85 TYR A N 1
ATOM 699 C CA . TYR A 1 85 ? 12.634 -8.086 -24.579 1.00 91.06 85 TYR A CA 1
ATOM 700 C C . TYR A 1 85 ? 14.061 -7.919 -25.117 1.00 91.06 85 TYR A C 1
ATOM 702 O O . TYR A 1 85 ? 14.305 -8.194 -26.287 1.00 91.06 85 TYR A O 1
ATOM 710 N N . TYR A 1 86 ? 15.013 -7.544 -24.256 1.00 86.56 86 TYR A N 1
ATOM 711 C CA . TYR A 1 86 ? 16.429 -7.434 -24.628 1.00 86.56 86 TYR A CA 1
ATOM 712 C C . TYR A 1 86 ? 17.078 -8.770 -24.997 1.00 86.56 86 TYR A C 1
ATOM 714 O O . TYR A 1 86 ? 18.052 -8.772 -25.732 1.00 86.56 86 TYR A O 1
ATOM 722 N N . SER A 1 87 ? 16.579 -9.892 -24.477 1.00 80.94 87 SER A N 1
ATOM 723 C CA . SER A 1 87 ? 17.086 -11.224 -24.821 1.00 80.94 87 SER A CA 1
ATOM 724 C C . SER A 1 87 ? 16.501 -11.778 -26.127 1.00 80.94 87 SER A C 1
ATOM 726 O O . SER A 1 87 ? 17.004 -12.785 -26.622 1.00 80.94 87 SER A O 1
ATOM 728 N N . LEU A 1 88 ? 15.408 -11.195 -26.627 1.00 77.75 88 LEU A N 1
ATOM 729 C CA . LEU A 1 88 ? 14.687 -11.627 -27.831 1.00 77.75 88 LEU A CA 1
ATOM 730 C C . LEU A 1 88 ? 15.104 -10.861 -29.097 1.00 77.75 88 LEU A C 1
ATOM 732 O O . LEU A 1 88 ? 14.761 -11.298 -30.195 1.00 77.75 88 LEU A O 1
ATOM 736 N N . ILE A 1 89 ? 15.804 -9.735 -28.935 1.00 64.69 89 ILE A N 1
ATOM 737 C CA . ILE A 1 89 ? 16.409 -8.908 -29.993 1.00 64.69 89 ILE A CA 1
ATOM 738 C C . ILE A 1 89 ? 17.905 -9.193 -30.045 1.00 64.69 89 ILE A C 1
ATOM 740 O O . ILE A 1 89 ? 18.426 -9.308 -31.175 1.00 64.69 89 ILE A O 1
#

Foldseek 3Di:
DPVVVLVVLLVVLLVVLLVQCVPPVDPVSSVVSLLVSLLVSLVVVPDPVDDSVVSSVVSSVSSVVVSVVVVVVVVVVVVVVVVVVVVVD

Solvent-accessible surface area (backbone atoms only — not comparable to full-atom values): 4942 Å² total; per-residue (Å²): 130,62,70,69,59,54,52,52,52,50,53,53,48,27,54,54,48,46,52,46,46,70,71,62,76,39,73,68,61,40,53,52,50,42,53,52,50,17,46,58,50,28,72,75,64,63,53,94,91,51,63,64,68,62,48,26,52,52,42,33,52,49,37,52,54,54,30,55,50,50,52,52,53,53,50,51,53,51,51,51,52,52,51,52,54,66,72,72,109

Mean predicted aligned error: 7.45 Å

pLDDT: mean 79.99, std 5.76, range [59.38, 91.06]